Protein AF-A0A352UL11-F1 (afdb_monomer)

Secondary structure (DSSP, 8-state):
--HHHHHHHHHH-HHHHHHHHHHHHTTPPTTSS-----HHHHHHHHHHHHHHHHHHHHHHHS-S-TT--HHHHHHHHTT--

pLDDT: mean 75.64, std 11.57, range [48.12, 89.75]

Nearest PDB structures (foldseek):
  9f1b-assembly1_Bh  TM=3.386E-01  e=3.013E+00  Oryctolagus cuniculus
  7oyc-assembly1_h1  TM=3.640E-01  e=7.476E+00  Xenopus laevis

Sequence (81 aa):
MTAEELLCSLDADPLSRLRWRVLDYFGVLPGGADDTLSDSACLLAAANLVLDLRQNAKREGAGGNPAFDRARFEALKEGRL

Radius of gyration: 20.33 Å; Cα contacts (8 Å, |Δi|>4): 24; chains: 1; bounding box: 48×29×52 Å

Structure (mmCIF, N/CA/C/O backbone):
data_AF-A0A352UL11-F1
#
_entry.id   AF-A0A352UL11-F1
#
loop_
_atom_site.group_PDB
_atom_site.id
_atom_site.type_symbol
_atom_site.label_atom_id
_atom_site.label_alt_id
_atom_site.label_comp_id
_atom_site.label_asym_id
_atom_site.label_entity_id
_atom_site.label_seq_id
_atom_site.pdbx_PDB_ins_code
_atom_site.Cartn_x
_atom_site.Cartn_y
_atom_site.Cartn_z
_atom_site.occupancy
_atom_site.B_iso_or_equiv
_atom_site.auth_seq_id
_atom_site.auth_comp_id
_atom_site.auth_asym_id
_atom_site.auth_atom_id
_atom_site.pdbx_PDB_model_num
ATOM 1 N N . MET A 1 1 ? -1.199 -1.100 -28.513 1.00 65.44 1 MET A N 1
ATOM 2 C CA . MET A 1 1 ? -1.391 -1.354 -27.080 1.00 65.44 1 MET A CA 1
ATOM 3 C C . MET A 1 1 ? -2.869 -1.215 -26.770 1.00 65.44 1 MET A C 1
ATOM 5 O O . MET A 1 1 ? -3.382 -0.101 -26.745 1.00 65.44 1 MET A O 1
ATOM 9 N N . THR A 1 2 ? -3.567 -2.340 -26.670 1.00 89.56 2 THR A N 1
ATOM 10 C CA . THR A 1 2 ? -4.985 -2.423 -26.304 1.00 89.56 2 THR A CA 1
ATOM 11 C C . THR A 1 2 ? -5.141 -2.492 -24.780 1.00 89.56 2 THR A C 1
ATOM 13 O O . THR A 1 2 ? -4.171 -2.701 -24.050 1.00 89.56 2 THR A O 1
ATOM 16 N N . ALA A 1 3 ? -6.368 -2.315 -24.282 1.00 80.06 3 ALA A N 1
ATOM 17 C CA . ALA A 1 3 ? -6.660 -2.434 -22.852 1.00 80.06 3 ALA A CA 1
ATOM 18 C C . ALA A 1 3 ? -6.357 -3.843 -22.304 1.00 80.06 3 ALA A C 1
ATOM 20 O O . ALA A 1 3 ? -5.864 -3.974 -21.189 1.00 80.06 3 ALA A O 1
ATOM 21 N N . GLU A 1 4 ? -6.600 -4.890 -23.095 1.00 82.06 4 GLU A N 1
ATOM 22 C CA . GLU A 1 4 ? -6.302 -6.279 -22.718 1.00 82.06 4 GLU A CA 1
ATOM 23 C C . GLU A 1 4 ? -4.792 -6.532 -22.626 1.00 82.06 4 GLU A C 1
ATOM 25 O O . GLU A 1 4 ? -4.324 -7.118 -21.652 1.00 82.06 4 GLU A O 1
ATOM 30 N N . GLU A 1 5 ? -4.012 -6.009 -23.577 1.00 82.44 5 GLU A N 1
ATOM 31 C CA . GLU A 1 5 ? -2.544 -6.085 -23.549 1.00 82.44 5 GLU A CA 1
ATOM 32 C C . GLU A 1 5 ? -1.965 -5.381 -22.309 1.00 82.44 5 GLU A C 1
ATOM 34 O O . GLU A 1 5 ? -1.037 -5.887 -21.675 1.00 82.44 5 GLU A O 1
ATOM 39 N N . LEU A 1 6 ? -2.551 -4.243 -21.920 1.00 77.50 6 LEU A N 1
ATOM 40 C CA . LEU A 1 6 ? -2.187 -3.520 -20.700 1.00 77.50 6 LEU A CA 1
ATOM 41 C C . LEU A 1 6 ? -2.484 -4.333 -19.439 1.00 77.50 6 LEU A C 1
ATOM 43 O O . LEU A 1 6 ? -1.611 -4.456 -18.579 1.00 77.50 6 LEU A O 1
ATOM 47 N N . LEU A 1 7 ? -3.678 -4.920 -19.333 1.00 80.50 7 LEU A N 1
ATOM 48 C CA . LEU A 1 7 ? -4.046 -5.753 -18.187 1.00 80.50 7 LEU A CA 1
ATOM 49 C C . LEU A 1 7 ? -3.118 -6.965 -18.042 1.00 80.50 7 LEU A C 1
ATOM 51 O O . LEU A 1 7 ? -2.654 -7.232 -16.936 1.00 80.50 7 LEU A O 1
ATOM 55 N N . CYS A 1 8 ? -2.782 -7.646 -19.142 1.00 81.00 8 CYS A N 1
ATOM 56 C CA . CYS A 1 8 ? -1.823 -8.753 -19.125 1.00 81.00 8 CYS A CA 1
ATOM 57 C C . CYS A 1 8 ? -0.423 -8.308 -18.676 1.00 81.00 8 CYS A C 1
ATOM 59 O O . CYS A 1 8 ? 0.217 -9.006 -17.891 1.00 81.00 8 CYS A O 1
ATOM 61 N N . SER A 1 9 ? 0.048 -7.141 -19.129 1.00 76.12 9 SER A N 1
ATOM 62 C CA . SER A 1 9 ? 1.357 -6.611 -18.718 1.00 76.12 9 SER A CA 1
ATOM 63 C C . SER A 1 9 ? 1.420 -6.256 -17.227 1.00 76.12 9 SER A C 1
ATOM 65 O O . SER A 1 9 ? 2.412 -6.553 -16.568 1.00 76.12 9 SER A O 1
ATOM 67 N N . LEU A 1 10 ? 0.346 -5.685 -16.672 1.00 75.81 10 LEU A N 1
ATOM 68 C CA . LEU A 1 10 ? 0.262 -5.318 -15.255 1.00 75.81 10 LEU A CA 1
ATOM 69 C C . LEU A 1 10 ? 0.101 -6.527 -14.332 1.00 75.81 10 LEU A C 1
ATOM 71 O O . LEU A 1 10 ? 0.508 -6.474 -13.174 1.00 75.81 10 LEU A O 1
ATOM 75 N N . ASP A 1 11 ? -0.506 -7.609 -14.818 1.00 78.94 11 ASP A N 1
ATOM 76 C CA . ASP A 1 11 ? -0.579 -8.862 -14.066 1.00 78.94 11 ASP A CA 1
ATOM 77 C C . ASP A 1 11 ? 0.782 -9.577 -14.028 1.00 78.94 11 ASP A C 1
ATOM 79 O O . ASP A 1 11 ? 1.143 -10.178 -13.017 1.00 78.94 11 ASP A O 1
ATOM 83 N N . ALA A 1 12 ? 1.579 -9.431 -15.092 1.00 84.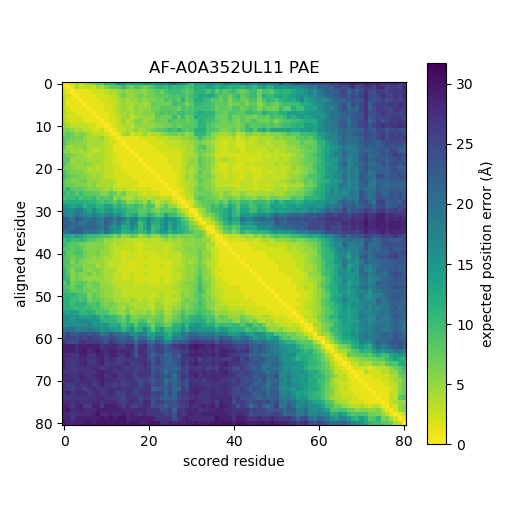06 12 ALA A N 1
ATOM 84 C CA . ALA A 1 12 ? 2.948 -9.935 -15.165 1.00 84.06 12 ALA A CA 1
ATOM 85 C C . ALA A 1 12 ? 3.961 -9.128 -14.325 1.00 84.06 12 ALA A C 1
ATOM 87 O O . ALA A 1 12 ? 5.053 -9.635 -14.064 1.00 84.06 12 ALA A O 1
ATOM 88 N N . ASP A 1 13 ? 3.612 -7.915 -13.872 1.00 83.62 13 ASP A N 1
ATOM 89 C CA . ASP A 1 13 ? 4.456 -7.068 -13.017 1.00 83.62 13 ASP A CA 1
ATOM 90 C C . ASP A 1 13 ? 3.779 -6.734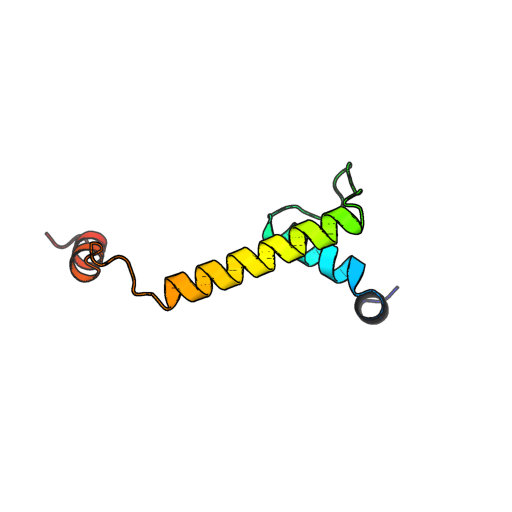 -11.668 1.00 83.62 13 ASP A C 1
ATOM 92 O O . ASP A 1 13 ? 3.161 -5.673 -11.484 1.00 83.62 13 ASP A O 1
ATOM 96 N N . PRO A 1 14 ? 3.936 -7.623 -10.668 1.00 82.81 14 PRO A N 1
ATOM 97 C CA . PRO A 1 14 ? 3.378 -7.427 -9.335 1.00 82.81 14 PRO A CA 1
ATOM 98 C C . PRO A 1 14 ? 3.878 -6.160 -8.635 1.00 82.81 14 PRO A C 1
ATOM 100 O O . PRO A 1 14 ? 3.166 -5.610 -7.792 1.00 82.81 14 PRO A O 1
ATOM 103 N N . LEU A 1 15 ? 5.092 -5.696 -8.947 1.00 82.88 15 LEU A N 1
ATOM 104 C CA . LEU A 1 15 ? 5.716 -4.585 -8.240 1.00 82.88 15 LEU A CA 1
ATOM 105 C C . LEU A 1 15 ? 5.182 -3.243 -8.730 1.00 82.88 15 LEU A C 1
ATOM 107 O O . LEU A 1 15 ? 4.845 -2.388 -7.910 1.00 82.88 15 LEU A O 1
ATOM 111 N N . SER A 1 16 ? 5.002 -3.080 -10.041 1.00 81.00 16 SER A N 1
ATOM 112 C CA . SER A 1 16 ? 4.323 -1.900 -10.588 1.00 81.00 16 SER A CA 1
ATOM 113 C C . SER A 1 16 ? 2.876 -1.808 -10.103 1.00 81.00 16 SER A C 1
ATOM 115 O O . SER A 1 16 ? 2.405 -0.729 -9.732 1.00 81.00 16 SER A O 1
ATOM 117 N N . ARG A 1 17 ? 2.184 -2.948 -9.992 1.00 84.06 17 ARG A N 1
ATOM 118 C CA . ARG A 1 17 ? 0.836 -3.003 -9.411 1.00 84.06 17 ARG A CA 1
ATOM 119 C C . ARG A 1 17 ? 0.821 -2.637 -7.925 1.00 84.06 17 ARG A C 1
ATOM 121 O O . ARG A 1 17 ? -0.098 -1.951 -7.471 1.00 84.06 17 ARG A O 1
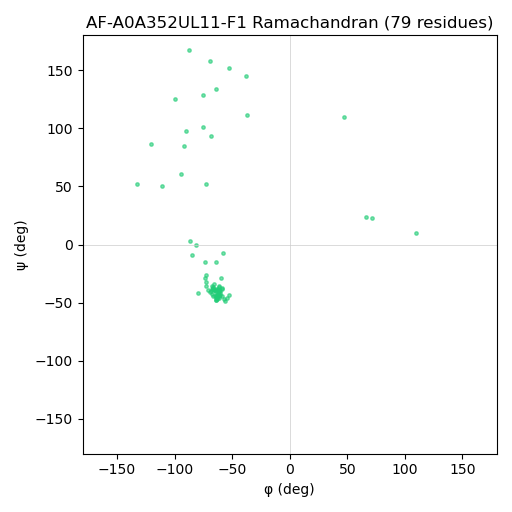ATOM 128 N N . LEU A 1 18 ? 1.823 -3.077 -7.162 1.00 85.12 18 LEU A N 1
ATOM 129 C CA . LEU A 1 18 ? 1.983 -2.701 -5.758 1.00 85.12 18 LEU A CA 1
ATOM 130 C C . LEU A 1 18 ? 2.244 -1.200 -5.612 1.00 85.12 18 LEU A C 1
ATOM 132 O O . LEU A 1 18 ? 1.590 -0.556 -4.796 1.00 85.12 18 LEU A O 1
ATOM 136 N N . ARG A 1 19 ? 3.144 -0.641 -6.427 1.00 85.31 19 ARG A N 1
ATOM 137 C CA . ARG A 1 19 ? 3.470 0.790 -6.438 1.00 85.31 19 ARG A CA 1
ATOM 138 C C . ARG A 1 19 ? 2.225 1.632 -6.685 1.00 85.31 19 ARG A C 1
ATOM 140 O O . ARG A 1 19 ? 1.963 2.551 -5.917 1.00 85.31 19 ARG A O 1
ATOM 147 N N . TRP A 1 20 ? 1.420 1.263 -7.681 1.00 83.69 20 TRP A N 1
ATOM 148 C CA . TRP A 1 20 ? 0.146 1.929 -7.954 1.00 83.69 20 TRP A CA 1
ATOM 149 C C . TRP A 1 20 ? -0.783 1.920 -6.733 1.00 83.69 20 TRP A C 1
ATOM 151 O O . TRP A 1 20 ? -1.267 2.970 -6.325 1.00 83.69 20 TRP A O 1
ATOM 161 N N . ARG A 1 21 ? -0.974 0.756 -6.094 1.00 84.38 21 ARG A N 1
ATOM 162 C CA . ARG A 1 21 ? -1.835 0.633 -4.903 1.00 84.38 21 ARG A CA 1
ATOM 163 C C . ARG A 1 21 ? -1.342 1.451 -3.716 1.00 84.38 21 ARG A C 1
ATOM 165 O O . ARG A 1 21 ? -2.153 2.009 -2.986 1.00 84.38 21 ARG A O 1
ATOM 172 N N . VAL A 1 22 ? -0.030 1.477 -3.492 1.00 85.19 22 VAL A N 1
ATOM 173 C CA . VAL A 1 22 ? 0.574 2.262 -2.411 1.00 85.19 22 VAL A CA 1
ATOM 174 C C . VAL A 1 22 ? 0.327 3.748 -2.652 1.00 85.19 22 VAL A C 1
ATOM 176 O O . VAL A 1 22 ? -0.130 4.437 -1.747 1.00 85.19 22 VAL A O 1
ATOM 179 N N . LEU A 1 23 ? 0.583 4.235 -3.866 1.00 83.75 23 LEU A N 1
ATOM 180 C CA . LEU A 1 23 ? 0.375 5.640 -4.216 1.00 83.75 23 LEU A CA 1
ATOM 181 C C . LEU A 1 23 ? -1.102 6.048 -4.104 1.00 83.75 23 LEU A C 1
ATOM 183 O O . LEU A 1 23 ? -1.396 7.060 -3.472 1.00 83.75 23 LEU A O 1
ATOM 187 N N . ASP A 1 24 ? -2.019 5.221 -4.612 1.00 84.12 24 ASP A N 1
ATOM 188 C CA . ASP A 1 24 ? -3.470 5.427 -4.502 1.00 84.12 24 ASP A CA 1
ATOM 189 C C . ASP A 1 24 ? -3.935 5.511 -3.040 1.00 84.12 24 ASP A C 1
ATOM 191 O O . ASP A 1 24 ? -4.646 6.443 -2.666 1.00 84.12 24 ASP A O 1
ATOM 195 N N . TYR A 1 25 ? -3.448 4.614 -2.173 1.00 84.00 25 TYR A N 1
ATOM 196 C CA . TYR A 1 25 ? -3.767 4.644 -0.741 1.00 84.00 25 TYR A CA 1
ATOM 197 C C . TYR A 1 25 ? -3.358 5.961 -0.065 1.00 84.00 25 TYR A C 1
ATOM 199 O O . TYR A 1 25 ? -4.072 6.465 0.802 1.00 84.00 25 TYR A O 1
ATOM 207 N N . PHE A 1 26 ? -2.222 6.536 -0.465 1.00 80.94 26 PHE A N 1
ATOM 208 C CA . PHE A 1 26 ? -1.751 7.827 0.041 1.00 80.94 26 PHE A CA 1
ATOM 209 C C . PHE A 1 26 ? -2.319 9.034 -0.729 1.00 80.94 26 PHE A C 1
ATOM 211 O O . PHE A 1 26 ? -1.967 10.170 -0.414 1.00 80.94 26 PHE A O 1
ATOM 218 N N . GLY A 1 27 ? -3.201 8.817 -1.712 1.00 81.31 27 GLY A N 1
ATOM 219 C CA . GLY A 1 27 ? -3.811 9.876 -2.519 1.00 81.31 27 GLY A CA 1
ATOM 220 C C . GLY A 1 27 ? -2.846 10.550 -3.500 1.00 81.31 27 GLY A C 1
ATOM 221 O O . GLY A 1 27 ? -3.071 11.694 -3.895 1.00 81.31 27 GLY A O 1
ATOM 222 N N . VAL A 1 28 ? -1.761 9.870 -3.879 1.00 80.31 28 VAL A N 1
ATOM 223 C CA . VAL A 1 28 ? -0.756 10.369 -4.824 1.00 80.31 28 VAL A CA 1
ATOM 224 C C . VAL A 1 28 ? -1.020 9.769 -6.202 1.00 80.31 28 VAL A C 1
ATOM 226 O O . VAL A 1 28 ? -1.073 8.552 -6.362 1.00 80.31 28 VAL A O 1
ATOM 229 N N . LEU A 1 29 ? -1.164 10.618 -7.223 1.00 70.38 29 LEU A N 1
ATOM 230 C CA . LEU A 1 29 ? -1.318 10.144 -8.595 1.00 70.38 29 LEU A CA 1
ATOM 231 C C . LEU A 1 29 ? 0.044 9.667 -9.141 1.00 70.38 29 LEU A C 1
ATOM 233 O O . LEU A 1 29 ? 1.014 10.430 -9.085 1.00 70.38 29 LEU A O 1
ATOM 237 N N . PRO A 1 30 ? 0.142 8.449 -9.699 1.00 65.44 30 PRO A N 1
ATOM 238 C CA . PRO A 1 30 ? 1.347 8.017 -10.402 1.00 65.44 30 PRO A CA 1
ATOM 239 C C . PRO A 1 30 ? 1.580 8.890 -11.647 1.00 65.44 30 PRO A C 1
ATOM 241 O O . PRO A 1 30 ? 0.642 9.151 -12.402 1.00 65.44 30 PRO A O 1
ATOM 244 N N . GLY A 1 31 ? 2.821 9.347 -11.859 1.00 61.97 31 GLY A N 1
ATOM 245 C CA . GLY A 1 31 ? 3.208 10.184 -13.009 1.00 61.97 31 GLY A CA 1
ATOM 246 C C . GLY A 1 31 ? 3.540 11.655 -12.706 1.00 61.97 31 GLY A C 1
ATOM 247 O O . GLY A 1 31 ? 3.683 12.447 -13.636 1.00 61.97 31 GLY A O 1
ATOM 248 N N . GLY A 1 32 ? 3.668 12.045 -11.432 1.00 56.88 32 GLY A N 1
ATOM 249 C CA . GLY A 1 32 ? 4.29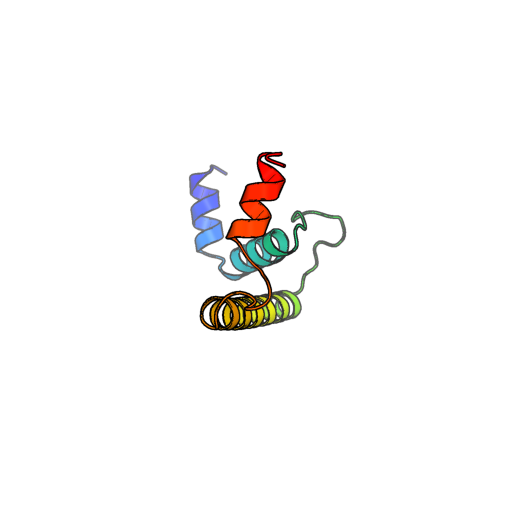6 13.319 -11.054 1.00 56.88 32 GLY A CA 1
ATOM 250 C C . GLY A 1 32 ? 5.807 13.320 -11.335 1.00 56.88 32 GLY A C 1
ATOM 251 O O . GLY A 1 32 ? 6.421 12.263 -11.401 1.00 56.88 32 GLY A O 1
ATOM 252 N N . ALA A 1 33 ? 6.417 14.503 -11.479 1.00 48.12 33 ALA A N 1
ATOM 253 C CA . ALA A 1 33 ? 7.816 14.694 -11.903 1.00 48.12 33 ALA A CA 1
ATOM 254 C C . ALA A 1 33 ? 8.901 14.017 -11.024 1.00 48.12 33 ALA A C 1
ATOM 256 O O . ALA A 1 33 ? 10.056 13.975 -11.436 1.00 48.12 33 ALA A O 1
ATOM 257 N N . ASP A 1 34 ? 8.530 13.445 -9.874 1.00 50.47 34 ASP A N 1
ATOM 258 C CA . ASP A 1 34 ? 9.382 12.655 -8.972 1.00 50.47 34 ASP A CA 1
ATOM 259 C C . ASP A 1 34 ? 8.980 11.164 -8.974 1.00 50.47 34 ASP A C 1
ATOM 261 O O . ASP A 1 34 ? 8.764 10.545 -7.930 1.00 50.47 34 ASP A O 1
ATOM 265 N N . ASP A 1 35 ? 8.861 10.564 -10.163 1.00 57.25 35 ASP A N 1
ATOM 266 C CA . ASP A 1 35 ? 8.461 9.162 -10.383 1.00 57.25 35 ASP A CA 1
ATOM 267 C C . ASP A 1 35 ? 9.552 8.140 -9.990 1.00 57.25 35 ASP A C 1
ATOM 269 O O . ASP A 1 35 ? 9.964 7.281 -10.767 1.00 57.25 35 ASP A O 1
ATOM 273 N N . THR A 1 36 ? 10.087 8.242 -8.773 1.00 64.94 36 THR A N 1
ATOM 274 C CA . THR A 1 36 ? 11.135 7.340 -8.274 1.00 64.94 36 THR A CA 1
ATOM 275 C C . THR A 1 36 ? 10.832 6.831 -6.873 1.00 64.94 36 THR A C 1
ATOM 277 O O . THR A 1 36 ? 11.677 6.843 -5.976 1.00 64.94 36 THR A O 1
ATOM 280 N N . LEU A 1 37 ? 9.629 6.281 -6.669 1.00 72.19 37 LEU A N 1
ATOM 281 C CA . LEU A 1 37 ? 9.447 5.367 -5.544 1.00 72.19 37 LEU A CA 1
ATOM 282 C C . LEU A 1 37 ? 10.239 4.086 -5.837 1.00 72.19 37 LEU A C 1
ATOM 284 O O . LEU A 1 37 ? 9.751 3.174 -6.515 1.00 72.19 37 LEU A O 1
ATOM 288 N N . SER A 1 38 ? 11.480 4.051 -5.339 1.00 84.56 38 SER A N 1
ATOM 289 C CA . SER A 1 38 ? 12.352 2.881 -5.449 1.00 84.56 38 SER A CA 1
ATOM 290 C C . SER A 1 38 ? 11.643 1.629 -4.940 1.00 84.56 38 SER A C 1
ATOM 292 O O . SER A 1 38 ? 10.784 1.701 -4.057 1.00 84.56 38 SER A O 1
ATOM 294 N N . ASP A 1 39 ? 12.015 0.471 -5.473 1.00 85.94 39 ASP A N 1
ATOM 295 C CA . ASP A 1 39 ? 11.411 -0.811 -5.103 1.00 85.94 39 ASP A CA 1
ATOM 296 C C . ASP A 1 39 ? 11.439 -1.035 -3.583 1.00 85.94 39 ASP A C 1
ATOM 298 O O . ASP A 1 39 ? 10.425 -1.381 -2.977 1.00 85.94 39 ASP A O 1
ATOM 302 N N . SER A 1 40 ? 12.566 -0.720 -2.939 1.00 86.62 40 SER A N 1
ATOM 303 C CA . SER A 1 40 ? 12.721 -0.794 -1.483 1.00 86.62 40 SER A CA 1
ATOM 304 C C . SER A 1 40 ? 11.777 0.152 -0.733 1.00 86.62 40 SER A C 1
ATOM 306 O O . SER A 1 40 ? 11.179 -0.246 0.267 1.00 86.62 40 SER A O 1
ATOM 308 N N . ALA A 1 41 ? 11.608 1.390 -1.207 1.00 85.75 41 ALA A N 1
ATOM 309 C CA . ALA A 1 41 ? 10.684 2.348 -0.600 1.00 85.75 41 ALA A CA 1
ATOM 310 C C . ALA A 1 41 ? 9.219 1.919 -0.787 1.00 85.75 41 ALA A C 1
ATOM 312 O O . ALA A 1 41 ? 8.422 2.021 0.146 1.00 85.75 41 ALA A O 1
ATOM 313 N N . CYS A 1 42 ? 8.881 1.368 -1.956 1.00 86.69 42 CYS A N 1
ATOM 314 C CA . CYS A 1 42 ? 7.566 0.803 -2.244 1.00 86.69 42 CYS A CA 1
ATOM 315 C C . CYS A 1 42 ? 7.237 -0.367 -1.308 1.00 86.69 42 CYS A C 1
ATOM 317 O O . CYS A 1 42 ? 6.150 -0.412 -0.731 1.00 86.69 42 CYS A O 1
ATOM 319 N N . LEU A 1 43 ? 8.180 -1.293 -1.111 1.00 89.69 43 LEU A N 1
ATOM 320 C CA . LEU A 1 43 ? 8.010 -2.425 -0.199 1.00 89.69 43 LEU A CA 1
ATOM 321 C C . LEU A 1 43 ? 7.860 -1.970 1.259 1.00 89.69 43 LEU A C 1
ATOM 323 O O . LEU A 1 43 ? 7.003 -2.490 1.974 1.00 89.69 43 LEU A O 1
ATOM 327 N N . LEU A 1 44 ? 8.640 -0.977 1.696 1.00 89.62 44 LEU A N 1
ATOM 328 C CA . LEU A 1 44 ? 8.533 -0.419 3.045 1.00 89.62 44 LEU A CA 1
ATOM 329 C C . LEU A 1 44 ? 7.177 0.263 3.276 1.00 89.62 44 LEU A C 1
ATOM 331 O O . LEU A 1 44 ? 6.544 0.055 4.313 1.00 89.62 44 LEU A O 1
ATOM 335 N N . ALA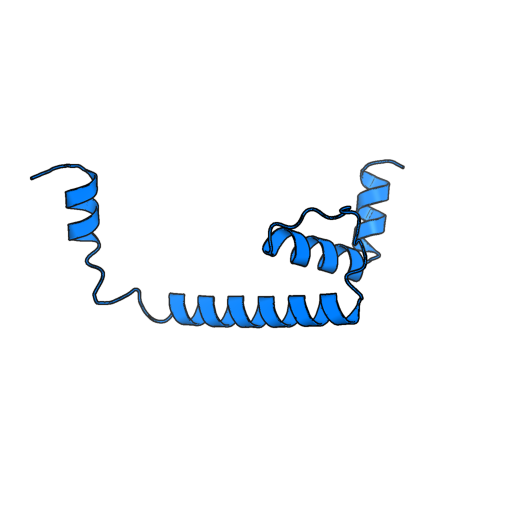 A 1 45 ? 6.707 1.053 2.312 1.00 87.06 45 ALA A N 1
ATOM 336 C CA . ALA A 1 45 ? 5.399 1.697 2.380 1.00 87.06 45 ALA A CA 1
ATOM 337 C C . ALA A 1 45 ? 4.261 0.662 2.404 1.00 87.06 45 ALA A C 1
ATOM 339 O O . ALA A 1 45 ? 3.364 0.749 3.243 1.00 87.06 45 ALA A O 1
ATOM 340 N N . ALA A 1 46 ? 4.339 -0.373 1.561 1.00 88.56 46 ALA A N 1
ATOM 341 C CA . ALA A 1 46 ? 3.382 -1.477 1.558 1.00 88.56 46 ALA A CA 1
ATOM 342 C C . ALA A 1 46 ? 3.359 -2.249 2.889 1.00 88.56 46 ALA A C 1
ATOM 344 O O . ALA A 1 46 ? 2.290 -2.618 3.374 1.00 88.56 46 ALA A O 1
ATOM 345 N N . ALA A 1 47 ? 4.521 -2.480 3.507 1.00 89.75 47 ALA A N 1
ATOM 346 C CA . ALA A 1 47 ? 4.601 -3.136 4.808 1.00 89.75 47 ALA A CA 1
ATOM 347 C C . ALA A 1 47 ? 3.913 -2.308 5.907 1.00 89.75 47 ALA A C 1
ATOM 349 O O . ALA A 1 47 ? 3.132 -2.863 6.681 1.00 89.75 47 ALA A O 1
ATOM 350 N N . ASN A 1 48 ? 4.146 -0.991 5.941 1.00 87.31 48 ASN A N 1
ATOM 351 C CA . ASN A 1 48 ? 3.465 -0.091 6.878 1.00 87.31 48 ASN A CA 1
ATOM 352 C C . ASN A 1 48 ? 1.948 -0.083 6.658 1.00 87.31 48 ASN A C 1
ATOM 354 O O . ASN A 1 48 ? 1.204 -0.259 7.617 1.00 87.31 48 ASN A O 1
ATOM 358 N N . LEU A 1 49 ? 1.490 -0.024 5.404 1.00 87.12 49 LEU A N 1
ATOM 359 C CA . LEU A 1 49 ? 0.070 -0.141 5.067 1.00 87.12 49 LEU A CA 1
ATOM 360 C C . LEU A 1 49 ? -0.558 -1.422 5.645 1.00 87.12 49 LEU A C 1
ATOM 362 O O . LEU A 1 49 ? -1.631 -1.387 6.244 1.00 87.12 49 LEU A O 1
ATOM 366 N N . VAL A 1 50 ? 0.110 -2.571 5.506 1.00 88.50 50 VAL A N 1
ATOM 367 C CA . VAL A 1 50 ? -0.383 -3.838 6.073 1.00 88.50 50 VAL A CA 1
ATOM 368 C C . VAL A 1 50 ? -0.435 -3.788 7.603 1.00 88.50 50 VAL A C 1
ATOM 370 O O . VAL A 1 50 ? -1.367 -4.338 8.198 1.00 88.50 50 VAL A O 1
ATOM 373 N N . LEU A 1 51 ? 0.541 -3.154 8.256 1.00 86.50 51 LEU A N 1
ATOM 374 C CA . LEU A 1 51 ? 0.535 -2.975 9.709 1.00 86.50 51 LEU A CA 1
ATOM 375 C C . LEU A 1 51 ? -0.621 -2.076 10.160 1.00 86.50 51 LEU A C 1
ATOM 377 O O . LEU A 1 51 ? -1.337 -2.459 11.088 1.00 86.50 51 LEU A O 1
ATOM 381 N N . ASP A 1 52 ? -0.858 -0.967 9.464 1.00 85.38 52 ASP A N 1
ATOM 382 C CA . ASP A 1 52 ? -1.950 -0.034 9.748 1.00 85.38 52 ASP A CA 1
ATOM 383 C C . ASP A 1 52 ? -3.314 -0.703 9.574 1.00 85.38 52 ASP A C 1
ATOM 385 O O . ASP A 1 5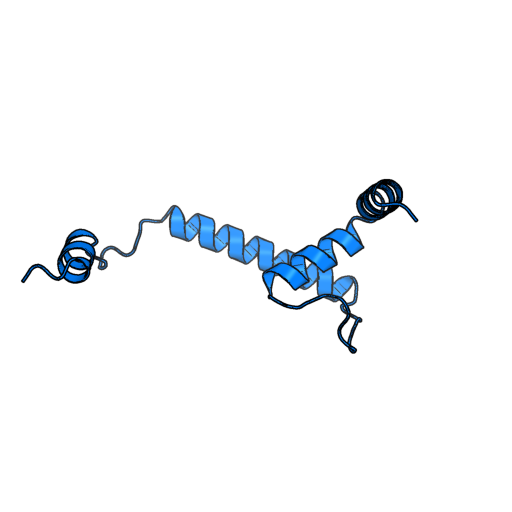2 ? -4.160 -0.630 10.464 1.00 85.38 52 ASP A O 1
ATOM 389 N N . LEU A 1 53 ? -3.518 -1.445 8.480 1.00 83.12 53 LEU A N 1
ATOM 3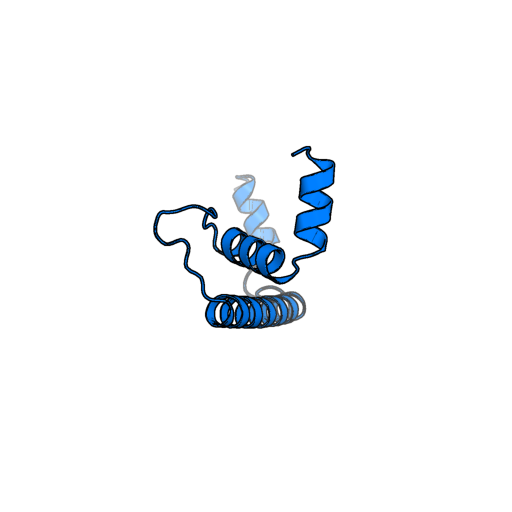90 C CA . LEU A 1 53 ? -4.749 -2.206 8.249 1.00 83.12 53 LEU A CA 1
ATOM 391 C C . LEU A 1 53 ? -4.983 -3.253 9.343 1.00 83.12 53 LEU A C 1
ATOM 393 O O . LEU A 1 53 ? -6.101 -3.402 9.831 1.00 83.12 53 LEU A O 1
ATOM 397 N N . ARG A 1 54 ? -3.933 -3.957 9.783 1.00 85.44 54 ARG A N 1
ATOM 398 C CA . ARG A 1 54 ? -4.031 -4.915 10.897 1.00 85.44 54 ARG A CA 1
ATOM 399 C C . ARG A 1 54 ? -4.334 -4.222 12.220 1.00 85.44 54 ARG A C 1
ATOM 401 O O . ARG A 1 54 ? -5.076 -4.769 13.034 1.00 85.44 54 ARG A O 1
ATOM 408 N N . GLN A 1 55 ? -3.755 -3.051 12.463 1.00 79.12 55 GLN A N 1
ATOM 409 C CA . GLN A 1 55 ? -4.020 -2.273 13.667 1.00 79.12 55 GLN A CA 1
ATOM 410 C C . GLN A 1 55 ? -5.448 -1.717 13.665 1.00 79.12 55 GLN A C 1
ATOM 412 O O . GLN A 1 55 ? -6.118 -1.779 14.694 1.00 79.12 55 GLN A O 1
ATOM 417 N N . ASN A 1 56 ? -5.935 -1.249 12.519 1.00 75.19 56 ASN A N 1
ATOM 418 C CA . ASN A 1 56 ? -7.301 -0.769 12.346 1.00 75.19 56 ASN A CA 1
ATOM 419 C C . ASN A 1 56 ? -8.312 -1.909 12.481 1.00 75.19 56 ASN A C 1
ATOM 421 O O . ASN A 1 56 ? -9.239 -1.775 13.267 1.00 75.19 56 ASN A O 1
ATOM 425 N N . ALA A 1 57 ? -8.074 -3.072 11.870 1.00 75.31 57 ALA A N 1
ATOM 426 C CA . ALA A 1 57 ? -8.921 -4.252 12.065 1.00 75.31 57 ALA A CA 1
ATOM 427 C C . ALA A 1 57 ? -8.977 -4.692 13.542 1.00 75.31 57 ALA A C 1
ATOM 429 O O . ALA A 1 57 ? -10.031 -5.068 14.052 1.00 75.31 57 ALA A O 1
ATOM 430 N N . LYS A 1 58 ? -7.854 -4.599 14.271 1.00 68.69 58 LYS A N 1
ATOM 431 C CA . LYS A 1 58 ? -7.830 -4.838 15.725 1.00 68.69 58 LYS A CA 1
ATOM 432 C C . LYS A 1 58 ? -8.615 -3.786 16.508 1.00 68.69 58 LYS A C 1
ATOM 434 O O . LYS A 1 58 ? -9.242 -4.144 17.496 1.00 68.69 58 LYS A O 1
ATOM 439 N N . ARG A 1 59 ? -8.584 -2.515 16.095 1.00 62.44 59 ARG A N 1
ATOM 440 C CA . ARG A 1 59 ? -9.363 -1.427 16.714 1.00 62.44 59 ARG A CA 1
ATOM 441 C C . ARG A 1 59 ? -10.858 -1.551 16.425 1.00 62.44 59 ARG A C 1
ATOM 443 O O . ARG A 1 59 ? -11.654 -1.330 17.322 1.00 62.44 59 ARG A O 1
ATOM 450 N N . GLU A 1 60 ? -11.238 -1.952 15.217 1.00 58.22 60 GLU A N 1
ATOM 451 C CA . GLU A 1 60 ? -12.634 -2.213 14.846 1.00 58.22 60 GLU A CA 1
ATOM 452 C C . GLU A 1 60 ? -13.195 -3.444 15.574 1.00 58.22 60 GLU A C 1
ATOM 454 O O . GLU A 1 60 ? -14.347 -3.433 16.001 1.00 58.22 60 GLU A O 1
ATOM 459 N N . GLY A 1 61 ? -12.368 -4.472 15.801 1.00 53.72 61 GLY A N 1
ATOM 460 C CA . GLY A 1 61 ? -12.711 -5.611 16.661 1.00 53.72 61 GLY A CA 1
ATOM 461 C C . GLY A 1 61 ? -12.716 -5.281 18.159 1.00 53.72 61 GLY A C 1
ATOM 462 O O . GLY A 1 61 ? -13.439 -5.908 18.931 1.00 53.72 61 GLY A O 1
ATOM 463 N N . ALA A 1 62 ? -11.950 -4.275 18.581 1.00 53.00 62 ALA A N 1
ATOM 464 C CA . ALA A 1 62 ? -11.913 -3.766 19.946 1.00 53.00 62 ALA A CA 1
ATOM 465 C C . ALA A 1 62 ? -12.873 -2.580 20.109 1.00 53.00 62 ALA A C 1
ATOM 467 O O . ALA A 1 62 ? -12.430 -1.487 20.430 1.00 53.00 62 ALA A O 1
ATOM 468 N N . GLY A 1 63 ? -14.166 -2.834 19.869 1.00 49.72 63 GLY A N 1
ATOM 469 C CA . GLY A 1 63 ? -15.312 -2.086 20.397 1.00 49.72 63 GLY A CA 1
ATOM 470 C C . GLY A 1 63 ? -15.227 -0.563 20.293 1.00 49.72 63 GLY A C 1
ATOM 471 O O . GLY A 1 63 ? -14.499 0.079 21.045 1.00 49.72 63 GLY A O 1
ATOM 472 N N . GLY A 1 64 ? -16.049 0.012 19.409 1.00 56.81 64 GLY A N 1
ATOM 473 C CA . GLY A 1 64 ? -16.204 1.457 19.240 1.00 56.81 64 GLY A CA 1
ATOM 474 C C . GLY A 1 64 ? -16.152 2.244 20.551 1.00 56.81 64 GLY A C 1
ATOM 475 O O . GLY A 1 64 ? -16.603 1.767 21.590 1.00 56.81 64 GLY A O 1
ATOM 476 N N . ASN A 1 65 ? -15.579 3.449 20.474 1.00 56.00 65 ASN A N 1
ATOM 477 C CA . ASN A 1 65 ? -15.345 4.335 21.611 1.00 56.00 65 ASN A CA 1
ATOM 478 C C . ASN A 1 65 ? -16.512 4.268 22.622 1.00 56.00 65 ASN A C 1
ATOM 480 O O . ASN A 1 65 ? -17.598 4.744 22.292 1.00 56.00 65 ASN A O 1
ATOM 484 N N . PRO A 1 66 ? -16.317 3.718 23.836 1.00 59.25 66 PRO A N 1
ATOM 485 C CA . PRO A 1 66 ? -17.394 3.588 24.818 1.00 59.25 66 PRO A CA 1
ATOM 486 C C . PRO A 1 66 ? -17.928 4.948 25.289 1.00 59.25 66 PRO A C 1
ATOM 488 O O . PRO A 1 66 ? -19.010 5.017 25.862 1.00 59.25 66 PRO A O 1
ATOM 491 N N . ALA A 1 67 ? -17.195 6.037 25.032 1.00 61.81 67 ALA A N 1
ATOM 492 C CA . ALA A 1 67 ? -17.655 7.400 25.273 1.00 61.81 67 ALA A CA 1
ATOM 493 C C . ALA A 1 67 ? -18.492 7.984 24.116 1.00 61.81 67 ALA A C 1
ATOM 495 O O . ALA A 1 67 ? -19.054 9.069 24.262 1.00 61.81 67 ALA A O 1
ATOM 496 N N . PHE A 1 68 ? -18.570 7.314 22.960 1.00 68.50 68 PHE A N 1
ATOM 497 C CA . PHE A 1 68 ? -19.373 7.771 21.829 1.00 68.50 68 PHE A CA 1
ATOM 498 C C . PHE A 1 68 ? -20.796 7.210 21.914 1.00 68.50 68 PHE A C 1
ATOM 500 O O . PHE A 1 68 ? -21.078 6.089 21.491 1.00 68.50 68 PHE A O 1
ATOM 507 N N . ASP A 1 69 ? -21.708 8.026 22.439 1.00 74.44 69 ASP A N 1
ATOM 508 C CA . ASP A 1 69 ? -23.139 7.734 22.447 1.00 74.44 69 ASP A CA 1
ATOM 509 C C . ASP A 1 69 ? -23.742 7.960 21.049 1.00 74.44 69 ASP A C 1
ATOM 511 O O . ASP A 1 69 ? -24.027 9.086 20.623 1.00 74.44 69 ASP A O 1
ATOM 515 N N . ARG A 1 70 ? -23.942 6.853 20.327 1.00 74.06 70 ARG A N 1
ATOM 516 C CA . ARG A 1 70 ? -24.525 6.846 18.981 1.00 74.06 70 ARG A CA 1
ATOM 517 C C . ARG A 1 70 ? -25.951 7.398 18.956 1.00 74.06 70 ARG A C 1
ATOM 519 O O . ARG A 1 70 ? -26.311 8.062 1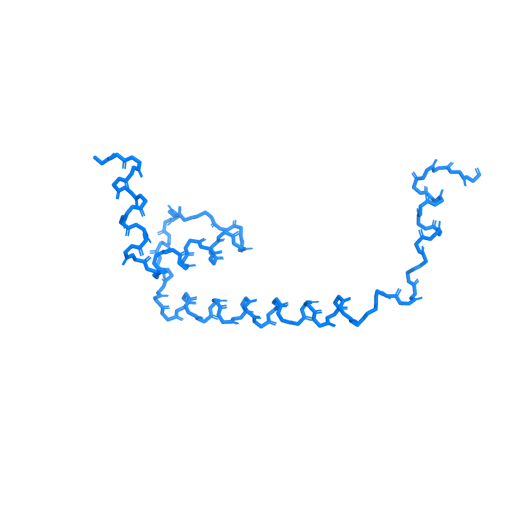7.988 1.00 74.06 70 ARG A O 1
ATOM 526 N N . ALA A 1 71 ? -26.745 7.146 19.997 1.00 76.12 71 ALA A N 1
ATOM 527 C CA . ALA A 1 71 ? -28.135 7.588 20.057 1.00 76.12 71 ALA A CA 1
ATOM 528 C C . ALA A 1 71 ? -28.216 9.112 20.198 1.00 76.12 71 ALA A C 1
ATOM 530 O O . ALA A 1 71 ? -28.998 9.763 19.505 1.00 76.12 71 ALA A O 1
ATOM 531 N N . ARG A 1 72 ? -27.341 9.696 21.026 1.00 77.44 72 ARG A N 1
ATOM 532 C CA . ARG A 1 72 ? -27.239 11.152 21.178 1.00 77.44 72 ARG A CA 1
ATOM 533 C C . ARG A 1 72 ? -26.773 11.847 19.896 1.00 77.44 72 ARG A C 1
ATOM 535 O O . ARG A 1 72 ? -27.277 12.920 19.573 1.00 77.44 72 ARG A O 1
ATOM 542 N N . PHE A 1 73 ? -25.832 11.251 19.163 1.00 79.88 73 PHE A N 1
ATOM 543 C CA . PHE A 1 73 ? -25.366 11.793 17.882 1.00 79.88 73 PHE A CA 1
ATOM 544 C C . PHE A 1 73 ? -26.480 11.828 16.822 1.00 79.88 73 PHE A C 1
ATOM 546 O O . PHE A 1 73 ? -26.678 12.864 16.189 1.00 79.88 73 PHE A O 1
ATOM 553 N N . GLU A 1 74 ? -27.237 10.738 16.653 1.00 79.81 74 GLU A N 1
ATOM 554 C CA . GLU A 1 74 ? -28.337 10.701 15.673 1.00 79.81 74 GLU A CA 1
ATOM 555 C C . GLU A 1 74 ? -29.485 11.653 16.058 1.00 79.81 74 GLU A C 1
ATOM 557 O O . GLU A 1 74 ? -30.018 12.343 15.191 1.00 79.81 74 GLU A O 1
ATOM 562 N N . ALA A 1 75 ? -29.803 11.791 17.353 1.00 78.00 75 ALA A N 1
ATOM 563 C CA . ALA A 1 75 ? -30.811 12.749 17.823 1.00 78.00 75 ALA A CA 1
ATOM 564 C C . ALA A 1 75 ? -30.454 14.210 17.479 1.00 78.00 75 ALA A C 1
ATOM 566 O O . ALA A 1 75 ? -31.316 14.985 17.061 1.00 78.00 75 ALA A O 1
ATOM 567 N N . LEU A 1 76 ? -29.174 14.581 17.605 1.00 76.81 76 LEU A N 1
ATOM 568 C CA . LEU A 1 76 ? -28.684 15.918 17.251 1.00 76.81 76 LEU A CA 1
ATOM 569 C C . LEU A 1 76 ? -28.621 16.140 15.734 1.00 76.81 76 LEU A C 1
ATOM 571 O O . LEU A 1 76 ? -28.893 17.243 15.265 1.00 76.81 76 LEU A O 1
ATOM 575 N N . LYS A 1 77 ? -28.283 15.104 14.961 1.00 75.75 77 LYS A N 1
ATOM 576 C CA . LYS A 1 77 ? -28.189 15.166 13.495 1.00 75.75 77 LYS A CA 1
ATOM 577 C C . LYS A 1 77 ? -29.542 15.415 12.823 1.00 75.75 77 LYS A C 1
ATOM 579 O O . LYS A 1 77 ? -29.589 16.106 11.810 1.00 75.75 77 LYS A O 1
ATOM 584 N N . GLU A 1 78 ? -30.631 14.889 13.383 1.00 75.31 78 GLU A N 1
ATOM 585 C CA . GLU A 1 78 ? -31.9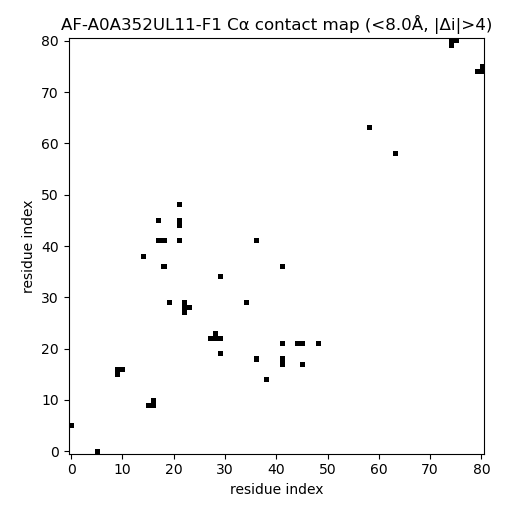93 15.138 12.885 1.00 75.31 78 GLU A CA 1
ATOM 586 C C . GLU A 1 78 ? -32.596 16.474 13.358 1.00 75.31 78 GLU A C 1
ATOM 588 O O . GLU A 1 78 ? -33.725 16.794 12.992 1.00 75.31 78 GLU A O 1
ATOM 593 N N . GLY A 1 79 ? -31.874 17.263 14.164 1.00 59.25 79 GLY A N 1
ATOM 594 C CA . GLY A 1 79 ? -32.353 18.562 14.646 1.00 59.25 79 GLY A CA 1
ATOM 595 C C . GLY A 1 79 ? -33.555 18.476 15.594 1.00 59.25 79 GLY A C 1
ATOM 596 O O . GLY A 1 79 ? -34.309 19.440 15.700 1.00 59.25 79 GLY A O 1
ATOM 597 N N . ARG A 1 80 ? -33.761 17.338 16.273 1.00 55.69 80 ARG A N 1
ATOM 598 C CA . ARG A 1 80 ? -34.863 17.156 17.230 1.00 55.69 80 ARG A CA 1
ATOM 599 C C . ARG A 1 80 ? -34.416 17.513 18.648 1.00 55.69 80 ARG A C 1
ATOM 601 O O . ARG A 1 80 ? -34.033 16.633 19.418 1.00 55.69 80 ARG A O 1
ATOM 608 N N . LEU A 1 81 ? -34.484 18.798 18.981 1.00 55.12 81 LEU A N 1
ATOM 609 C CA . LEU A 1 81 ? -34.560 19.296 20.358 1.00 55.12 81 LEU A CA 1
ATOM 610 C C . LEU A 1 81 ? -35.762 20.228 20.483 1.00 55.12 81 LEU A C 1
ATOM 612 O O . LEU A 1 81 ? -35.921 21.085 19.586 1.00 55.12 81 LEU A O 1
#

Mean predicted aligned error: 12.66 Å

Foldseek 3Di:
DDPVVVVVVCVVPVQVVLQCVLCVVVVHDQPPPCNPCDSVNSVVSSVVVVVVVVVVVVVVVVDDDPPDDPVVVVCVVVVPD

Solvent-accessible surface area (backbone atoms only — not comparable to full-atom values): 4979 Å² total; per-residue (Å²): 138,52,75,67,59,49,53,55,53,48,68,76,32,64,63,65,50,48,43,52,51,49,30,53,76,73,72,42,73,89,81,50,99,78,80,67,78,44,71,69,56,40,52,51,52,46,50,51,50,54,52,51,53,52,52,47,54,50,47,69,72,55,58,71,64,89,84,62,58,64,68,62,51,54,42,59,73,72,65,70,123